Protein AF-A0A1I1AJX5-F1 (afdb_monomer_lite)

Structure (mmCIF, N/CA/C/O backbone):
data_AF-A0A1I1AJX5-F1
#
_entry.id   AF-A0A1I1AJX5-F1
#
loop_
_atom_site.group_PDB
_atom_site.id
_atom_site.type_symbol
_atom_site.label_atom_id
_atom_site.label_alt_id
_atom_site.label_comp_id
_atom_site.label_asym_id
_atom_site.label_entity_id
_atom_site.label_seq_id
_atom_site.pdbx_PDB_ins_code
_atom_site.Cartn_x
_atom_site.Cartn_y
_atom_site.Cartn_z
_atom_site.occupancy
_atom_site.B_iso_or_equiv
_atom_site.auth_seq_id
_atom_site.auth_comp_id
_atom_site.auth_asym_id
_atom_site.auth_atom_id
_atom_site.pdbx_PDB_model_num
ATOM 1 N N . MET A 1 1 ? 13.333 7.630 15.417 1.00 44.09 1 MET A N 1
ATOM 2 C CA . MET A 1 1 ? 12.894 6.508 14.554 1.00 44.09 1 MET A CA 1
ATOM 3 C C . MET A 1 1 ? 11.436 6.742 14.194 1.00 44.09 1 MET A C 1
ATOM 5 O O . MET A 1 1 ? 10.659 6.994 15.104 1.00 44.09 1 MET A O 1
ATOM 9 N N . ALA A 1 2 ? 11.061 6.735 12.911 1.00 58.47 2 ALA A N 1
ATOM 10 C CA . ALA A 1 2 ? 9.647 6.834 12.540 1.00 58.47 2 ALA A CA 1
ATOM 11 C C . ALA A 1 2 ? 8.901 5.618 13.115 1.00 58.47 2 ALA A C 1
ATOM 13 O O . ALA A 1 2 ? 9.303 4.481 12.861 1.00 58.47 2 ALA A O 1
ATOM 14 N N . SER A 1 3 ? 7.870 5.856 13.928 1.00 73.75 3 SER A N 1
ATOM 15 C CA . SER A 1 3 ? 7.089 4.780 14.541 1.00 73.75 3 SER A CA 1
ATOM 16 C C . SER A 1 3 ? 6.330 4.033 13.442 1.00 73.75 3 SER A C 1
ATOM 18 O O . SER A 1 3 ? 5.457 4.602 12.787 1.00 73.75 3 SER A O 1
ATOM 20 N N . GLN A 1 4 ? 6.721 2.782 13.188 1.00 84.75 4 GLN A N 1
ATOM 21 C CA . GLN A 1 4 ? 6.024 1.879 12.276 1.00 84.75 4 GLN A CA 1
ATOM 22 C C . GLN A 1 4 ? 4.943 1.148 13.060 1.00 84.75 4 GLN A C 1
ATOM 24 O O . GLN A 1 4 ? 5.253 0.364 13.954 1.00 84.75 4 GLN A O 1
ATOM 29 N N . THR A 1 5 ? 3.684 1.379 12.706 1.00 89.31 5 THR A N 1
ATOM 30 C CA . THR A 1 5 ? 2.541 0.701 13.336 1.00 89.31 5 THR A CA 1
ATOM 31 C C . THR A 1 5 ? 1.854 -0.211 12.325 1.00 89.31 5 THR A C 1
ATOM 33 O O . THR A 1 5 ? 1.797 0.148 11.150 1.00 89.31 5 THR A O 1
ATOM 36 N N . PRO A 1 6 ? 1.343 -1.388 12.716 1.00 91.06 6 PRO A N 1
ATOM 37 C CA . PRO A 1 6 ? 0.560 -2.213 11.804 1.00 91.06 6 PRO A CA 1
ATOM 38 C C . PRO A 1 6 ? -0.624 -1.426 11.210 1.00 91.06 6 PRO A C 1
ATOM 40 O O . PRO A 1 6 ? -1.258 -0.658 11.940 1.00 91.06 6 PRO A O 1
ATOM 43 N N . PRO A 1 7 ? -0.953 -1.601 9.916 1.00 91.81 7 PRO A N 1
ATOM 44 C CA . PRO A 1 7 ? -2.154 -1.021 9.332 1.00 91.81 7 PRO A CA 1
ATOM 45 C C . PRO A 1 7 ? -3.401 -1.575 10.012 1.00 91.81 7 PRO A C 1
ATOM 47 O O . PRO A 1 7 ? -3.532 -2.790 10.197 1.00 91.81 7 PRO A O 1
ATOM 50 N N . THR A 1 8 ? -4.341 -0.695 10.325 1.00 92.31 8 THR A N 1
ATOM 51 C CA . THR A 1 8 ? -5.664 -1.075 10.824 1.00 92.31 8 THR A CA 1
ATOM 52 C C . THR A 1 8 ? -6.470 -1.806 9.745 1.00 92.31 8 THR A C 1
ATOM 54 O O . THR A 1 8 ? -6.204 -1.683 8.546 1.00 92.31 8 THR A O 1
ATOM 57 N N . ALA A 1 9 ? -7.500 -2.553 10.151 1.00 92.25 9 ALA A N 1
ATOM 58 C CA . ALA A 1 9 ? -8.406 -3.208 9.204 1.00 92.25 9 ALA A CA 1
ATOM 59 C C . ALA A 1 9 ? -9.110 -2.196 8.277 1.00 92.25 9 ALA A C 1
ATOM 61 O O . ALA A 1 9 ? -9.252 -2.454 7.084 1.00 92.25 9 ALA A O 1
ATOM 62 N N . ALA A 1 10 ? -9.479 -1.023 8.805 1.00 91.69 10 ALA A N 1
ATOM 63 C CA . ALA A 1 10 ? -10.092 0.053 8.030 1.00 91.69 10 ALA A CA 1
ATOM 64 C C . ALA A 1 10 ? -9.140 0.616 6.960 1.00 91.69 10 ALA A C 1
ATOM 66 O O . ALA A 1 10 ? -9.549 0.798 5.816 1.00 91.69 10 ALA A O 1
ATOM 67 N N . GLU A 1 11 ? -7.861 0.827 7.292 1.00 93.19 11 GLU A N 1
ATOM 68 C CA . GLU A 1 11 ? -6.848 1.270 6.322 1.00 93.19 11 GLU A CA 1
ATOM 69 C C . GLU A 1 11 ? -6.639 0.230 5.213 1.00 93.19 11 GLU A C 1
ATOM 71 O O . GLU A 1 11 ? -6.611 0.581 4.034 1.00 93.19 11 GLU A O 1
ATOM 76 N N . LYS A 1 12 ? -6.560 -1.059 5.571 1.00 93.88 12 LYS A N 1
ATOM 77 C CA . LYS A 1 12 ? -6.460 -2.155 4.593 1.00 93.88 12 LYS A CA 1
ATOM 78 C C . LYS A 1 12 ? -7.664 -2.186 3.648 1.00 93.88 12 LYS A C 1
ATOM 80 O O . LYS A 1 12 ? -7.480 -2.262 2.437 1.00 93.88 12 LYS A O 1
ATOM 85 N N . ALA A 1 13 ? -8.879 -2.086 4.186 1.00 94.00 13 ALA A N 1
ATOM 86 C CA . ALA A 1 13 ? -10.104 -2.065 3.389 1.00 94.00 13 ALA A CA 1
ATOM 87 C C . ALA A 1 13 ? -10.175 -0.834 2.468 1.00 94.00 13 ALA A C 1
ATOM 89 O O . ALA A 1 13 ? -10.583 -0.944 1.314 1.00 94.00 13 ALA A O 1
ATOM 90 N N . ALA A 1 14 ? -9.731 0.329 2.948 1.00 93.62 14 ALA A N 1
ATOM 91 C CA . ALA A 1 14 ? -9.683 1.548 2.150 1.00 93.62 14 ALA A CA 1
ATOM 92 C C . ALA A 1 14 ? -8.658 1.460 1.004 1.00 93.62 14 ALA A C 1
ATOM 94 O O . ALA A 1 14 ? -8.957 1.910 -0.098 1.00 93.62 14 ALA A O 1
ATOM 95 N N . ILE A 1 15 ? -7.492 0.839 1.230 1.00 94.00 15 ILE A N 1
ATOM 96 C CA . ILE A 1 15 ? -6.513 0.536 0.169 1.00 94.00 15 ILE A CA 1
ATOM 97 C C . ILE A 1 15 ? -7.123 -0.390 -0.882 1.00 94.00 15 ILE A C 1
ATOM 99 O O . ILE A 1 15 ? -7.039 -0.090 -2.069 1.00 94.00 15 ILE A O 1
ATOM 103 N N . VAL A 1 16 ? -7.747 -1.490 -0.448 1.00 94.19 16 VAL A N 1
ATOM 104 C CA . VAL A 1 16 ? -8.419 -2.451 -1.336 1.00 94.19 16 VAL A CA 1
ATOM 105 C C . VAL A 1 16 ? -9.449 -1.741 -2.208 1.00 94.19 16 VAL A C 1
ATOM 107 O O . VAL A 1 16 ? -9.409 -1.861 -3.431 1.00 94.19 16 VAL A O 1
ATOM 110 N N . LYS A 1 17 ? -10.325 -0.943 -1.588 1.00 93.44 17 LYS A N 1
ATOM 111 C CA . LYS A 1 17 ? -11.340 -0.164 -2.297 1.00 93.44 17 LYS A CA 1
ATOM 112 C C . LYS A 1 17 ? -10.710 0.804 -3.300 1.00 93.44 17 LYS A C 1
ATOM 114 O O . LYS A 1 17 ? -11.091 0.800 -4.464 1.00 93.44 17 LYS A O 1
ATOM 119 N N . TYR A 1 18 ? -9.721 1.586 -2.868 1.00 92.69 18 TYR A N 1
ATOM 120 C CA . TYR A 1 18 ? -9.048 2.560 -3.724 1.00 92.69 18 TYR A CA 1
ATOM 121 C C . TYR A 1 18 ? -8.398 1.903 -4.947 1.00 92.69 18 TYR A C 1
ATOM 123 O O . TYR A 1 18 ? -8.543 2.395 -6.065 1.00 92.69 18 TYR A O 1
ATOM 131 N N . ILE A 1 19 ? -7.704 0.779 -4.750 1.00 91.56 19 ILE A N 1
ATOM 132 C CA . ILE A 1 19 ? -7.062 0.040 -5.840 1.00 91.56 19 ILE A CA 1
ATOM 133 C C . ILE A 1 19 ? -8.120 -0.521 -6.790 1.00 91.56 19 ILE A C 1
ATOM 135 O O . ILE A 1 19 ? -8.003 -0.319 -7.994 1.00 91.56 19 ILE A O 1
ATOM 139 N N . LYS A 1 20 ? -9.192 -1.125 -6.267 1.00 92.25 20 LYS A N 1
ATOM 140 C CA . LYS A 1 20 ? -10.308 -1.636 -7.075 1.00 92.25 20 LYS A CA 1
ATOM 141 C C . LYS A 1 20 ? -10.972 -0.557 -7.939 1.00 92.25 20 LYS A C 1
ATOM 143 O O . LYS A 1 20 ? -11.390 -0.853 -9.051 1.00 92.25 20 LYS A O 1
ATOM 148 N N . GLU A 1 21 ? -11.060 0.675 -7.442 1.00 90.69 21 GLU A N 1
ATOM 149 C CA . GLU A 1 21 ? -11.700 1.799 -8.142 1.00 90.69 21 GLU A CA 1
ATOM 150 C C . GLU A 1 21 ? -10.759 2.549 -9.101 1.00 90.69 21 GLU A C 1
ATOM 152 O O . GLU A 1 21 ? -11.227 3.149 -10.065 1.00 90.69 21 GLU A O 1
ATOM 157 N N . THR A 1 22 ? -9.445 2.539 -8.847 1.00 87.00 22 THR A N 1
ATOM 158 C CA . THR A 1 22 ? -8.490 3.428 -9.542 1.00 87.00 22 THR A CA 1
ATOM 159 C C . THR A 1 22 ? -7.536 2.688 -10.478 1.00 87.00 22 THR A C 1
ATOM 161 O O . THR A 1 22 ? -7.023 3.276 -11.432 1.00 87.00 22 THR A O 1
ATOM 164 N N . PHE A 1 23 ? -7.241 1.413 -10.212 1.00 85.31 23 PHE A N 1
ATOM 165 C CA . PHE A 1 23 ? -6.282 0.659 -11.016 1.00 85.31 23 PHE A CA 1
ATOM 166 C C . PHE A 1 23 ? -6.925 0.129 -12.289 1.00 85.31 23 PHE A C 1
ATOM 168 O O . PHE A 1 23 ? -8.114 -0.160 -12.336 1.00 85.31 23 PHE A O 1
ATOM 175 N N . TYR A 1 24 ? -6.108 -0.006 -13.333 1.00 86.00 24 TYR A N 1
ATOM 176 C CA . TYR A 1 24 ? -6.578 -0.451 -14.640 1.00 86.00 24 TYR A CA 1
ATOM 177 C C . TYR A 1 24 ? -7.073 -1.905 -14.630 1.00 86.00 24 TYR A C 1
ATOM 179 O O . TYR A 1 24 ? -8.152 -2.184 -15.141 1.00 86.00 24 TYR A O 1
ATOM 187 N N . ASP A 1 25 ? -6.293 -2.818 -14.045 1.00 86.31 25 ASP A N 1
ATOM 188 C CA . ASP A 1 25 ? -6.636 -4.241 -13.946 1.00 86.31 25 ASP A CA 1
ATOM 189 C C . ASP A 1 25 ? -6.411 -4.750 -12.511 1.00 86.31 25 ASP A C 1
ATOM 191 O O . ASP A 1 25 ? -5.415 -5.429 -12.232 1.00 86.31 25 ASP A O 1
ATOM 195 N N . PRO A 1 26 ? -7.304 -4.388 -11.571 1.00 88.50 26 PRO A N 1
ATOM 196 C CA . PRO A 1 26 ? -7.171 -4.781 -10.173 1.00 88.50 26 PRO A CA 1
ATOM 197 C C . PRO A 1 26 ? -7.322 -6.297 -9.977 1.00 88.50 26 PRO A C 1
ATOM 199 O O . PRO A 1 26 ? -6.720 -6.853 -9.069 1.00 88.50 26 PRO A O 1
ATOM 202 N N . TYR A 1 27 ? -8.056 -6.993 -10.846 1.00 91.31 27 TYR A N 1
ATOM 203 C CA . TYR A 1 27 ? -8.316 -8.432 -10.712 1.00 91.31 27 TYR A CA 1
ATOM 204 C C . TYR A 1 27 ? -7.137 -9.315 -11.145 1.00 91.31 27 TYR A C 1
ATOM 206 O O . TYR A 1 27 ? -7.139 -10.518 -10.907 1.00 91.31 27 TYR A O 1
ATOM 214 N N . SER A 1 28 ? -6.113 -8.730 -11.772 1.00 91.69 28 SER A N 1
ATOM 215 C CA . SER A 1 28 ? -4.871 -9.427 -12.127 1.00 91.69 28 SER A CA 1
ATOM 216 C C . SER A 1 28 ? -3.784 -9.384 -11.048 1.00 91.69 28 SER A C 1
ATOM 218 O O . SER A 1 28 ? -2.695 -9.928 -11.271 1.00 91.69 28 SER A O 1
ATOM 220 N N . ILE A 1 29 ? -4.048 -8.707 -9.924 1.00 92.94 29 ILE A N 1
ATOM 221 C CA . ILE A 1 29 ? -3.080 -8.479 -8.850 1.00 92.94 29 ILE A CA 1
ATOM 222 C C . ILE A 1 29 ? -2.606 -9.802 -8.241 1.00 92.94 29 ILE A C 1
ATOM 224 O O . ILE A 1 29 ? -3.398 -10.670 -7.890 1.00 92.94 29 ILE A O 1
ATOM 228 N N . ARG A 1 30 ? -1.288 -9.913 -8.065 1.00 93.06 30 ARG A N 1
ATOM 229 C CA . ARG A 1 30 ? -0.612 -11.018 -7.375 1.00 93.06 30 ARG A CA 1
ATOM 230 C C . ARG A 1 30 ? 0.633 -10.540 -6.631 1.00 93.06 30 ARG A C 1
ATOM 232 O O . ARG A 1 30 ? 1.101 -9.417 -6.858 1.00 93.06 30 ARG A O 1
ATOM 239 N N . ASP A 1 31 ? 1.185 -11.416 -5.796 1.00 92.19 31 ASP A N 1
ATOM 240 C CA . ASP A 1 31 ? 2.381 -11.178 -4.980 1.00 92.19 31 ASP A CA 1
ATOM 241 C C . ASP A 1 31 ? 2.251 -9.897 -4.138 1.00 92.19 31 ASP A C 1
ATOM 243 O O . ASP A 1 31 ? 3.176 -9.084 -4.021 1.00 92.19 31 ASP A O 1
ATOM 247 N N . ALA A 1 32 ? 1.052 -9.676 -3.601 1.00 94.75 32 ALA A N 1
ATOM 248 C CA . ALA A 1 32 ? 0.699 -8.468 -2.894 1.00 94.75 32 ALA A CA 1
ATOM 249 C C . ALA A 1 32 ? 1.262 -8.487 -1.471 1.00 94.75 32 ALA A C 1
ATOM 251 O O . ALA A 1 32 ? 1.065 -9.415 -0.684 1.00 94.75 32 ALA A O 1
ATOM 252 N N . SER A 1 33 ? 1.920 -7.397 -1.098 1.00 95.88 33 SER A N 1
ATOM 253 C CA . SER A 1 33 ? 2.418 -7.165 0.251 1.00 95.88 33 SER A CA 1
ATOM 254 C C . SER A 1 33 ? 2.136 -5.739 0.697 1.00 95.88 33 SER A C 1
ATOM 256 O O . SER A 1 33 ? 2.071 -4.810 -0.104 1.00 95.88 33 SER A O 1
ATOM 258 N N . ILE A 1 34 ? 1.960 -5.564 2.000 1.00 96.06 34 ILE A N 1
ATOM 259 C CA . ILE A 1 34 ? 1.631 -4.293 2.637 1.00 96.06 34 ILE A CA 1
ATOM 260 C C . ILE A 1 34 ? 2.642 -3.995 3.735 1.00 96.06 34 ILE A C 1
ATOM 262 O O . ILE A 1 34 ? 3.021 -4.881 4.502 1.00 96.06 34 ILE A O 1
ATOM 266 N N . SER A 1 35 ? 3.093 -2.748 3.809 1.00 95.38 35 SER A N 1
ATOM 267 C CA . SER A 1 35 ? 4.006 -2.303 4.848 1.00 95.38 35 SER A CA 1
ATOM 268 C C . SER A 1 35 ? 3.273 -1.940 6.133 1.00 95.38 35 SER A C 1
ATOM 270 O O . SER A 1 35 ? 2.078 -1.642 6.132 1.00 95.38 35 SER A O 1
ATOM 272 N N . ASN A 1 36 ? 4.018 -1.836 7.230 1.00 93.62 36 ASN A N 1
ATOM 273 C CA . ASN A 1 36 ? 3.559 -1.046 8.366 1.00 93.62 36 ASN A CA 1
ATOM 274 C C . ASN A 1 36 ? 3.302 0.413 7.960 1.00 93.62 36 ASN A C 1
ATOM 276 O O . ASN A 1 36 ? 3.964 0.956 7.070 1.00 93.62 36 ASN A O 1
ATOM 280 N N . ALA A 1 37 ? 2.343 1.039 8.632 1.00 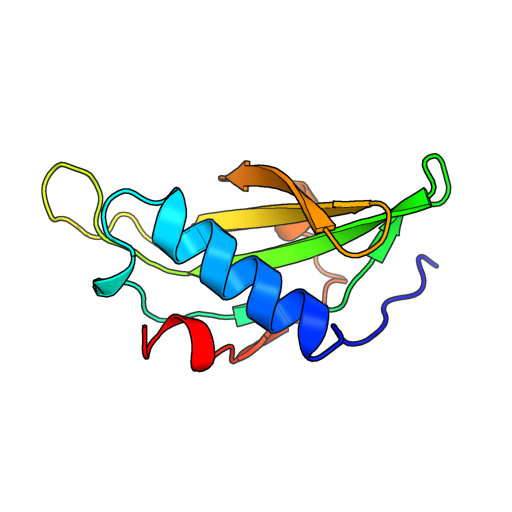90.69 37 ALA A N 1
ATOM 281 C CA . ALA A 1 37 ? 2.033 2.446 8.495 1.00 90.69 37 ALA A CA 1
ATOM 282 C C . ALA A 1 37 ? 3.122 3.304 9.136 1.00 90.69 37 ALA A C 1
ATOM 284 O O . ALA A 1 37 ? 3.515 3.093 10.289 1.00 90.69 37 ALA A O 1
ATOM 285 N N . LEU A 1 38 ? 3.566 4.300 8.380 1.00 89.56 38 LEU A N 1
ATOM 286 C CA . LEU A 1 38 ? 4.472 5.348 8.810 1.00 89.56 38 LEU A CA 1
ATOM 287 C C . LEU A 1 38 ? 3.680 6.626 9.058 1.00 89.56 38 LEU A C 1
ATOM 289 O O . LEU A 1 38 ? 3.006 7.119 8.156 1.00 89.56 38 LEU A O 1
ATOM 293 N N . THR A 1 39 ? 3.807 7.203 10.247 1.00 86.31 39 THR A N 1
ATOM 294 C CA . THR A 1 39 ? 3.318 8.564 10.492 1.00 86.31 39 THR A CA 1
ATOM 295 C C . THR A 1 39 ? 4.353 9.568 9.984 1.00 86.31 39 THR A C 1
ATOM 297 O O . 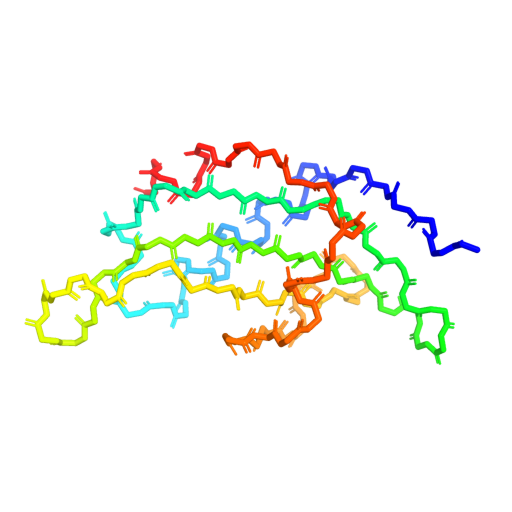THR A 1 39 ? 5.485 9.597 10.470 1.00 86.31 39 THR A O 1
ATOM 300 N N . LEU A 1 40 ? 3.976 10.392 9.007 1.00 81.81 40 LEU A N 1
ATOM 301 C CA . LEU A 1 40 ? 4.778 11.509 8.519 1.00 81.81 40 LEU A CA 1
ATOM 302 C C . LEU A 1 40 ? 4.601 12.680 9.488 1.00 81.81 40 LEU A C 1
ATOM 304 O O . LEU A 1 40 ? 3.612 13.410 9.422 1.00 81.81 40 LEU A O 1
ATOM 308 N N . LEU A 1 41 ? 5.562 12.823 10.402 1.00 70.69 41 LEU A N 1
ATOM 309 C CA . LEU A 1 41 ? 5.531 13.785 11.510 1.00 70.69 41 LEU A CA 1
ATOM 310 C C . LEU A 1 41 ? 5.278 15.230 11.050 1.00 70.69 41 LEU A C 1
ATOM 312 O O . LEU A 1 41 ? 4.548 15.951 11.717 1.00 70.69 41 LEU A O 1
ATOM 316 N N . ASP A 1 42 ? 5.787 15.610 9.879 1.00 72.94 42 ASP A N 1
ATOM 317 C CA . ASP A 1 42 ? 5.718 16.992 9.380 1.00 72.94 42 ASP A CA 1
ATOM 318 C C . ASP A 1 42 ? 4.324 17.402 8.880 1.00 72.94 42 ASP A C 1
ATOM 320 O O . ASP A 1 42 ? 4.062 18.570 8.616 1.00 72.94 42 ASP A O 1
ATOM 324 N N . THR A 1 43 ? 3.423 16.439 8.691 1.00 74.94 43 THR A N 1
ATOM 325 C CA . THR A 1 43 ? 2.148 16.668 7.992 1.00 74.94 43 THR A CA 1
ATOM 326 C C . THR A 1 43 ? 0.953 15.958 8.625 1.00 74.94 43 THR A C 1
ATOM 328 O O . THR A 1 43 ? -0.190 16.220 8.252 1.00 74.94 43 THR A O 1
ATOM 331 N N . GLY A 1 44 ? 1.194 15.034 9.559 1.00 78.56 44 GLY A N 1
ATOM 332 C CA . GLY A 1 44 ? 0.157 14.204 10.172 1.00 78.56 44 GLY A CA 1
ATOM 333 C C . GLY A 1 44 ? -0.407 13.118 9.249 1.00 78.56 44 GLY A C 1
ATOM 334 O O . GLY A 1 44 ? -1.299 12.378 9.663 1.00 78.56 44 GLY A O 1
ATOM 335 N N . TYR A 1 45 ? 0.103 12.983 8.018 1.00 86.12 45 TYR A N 1
ATOM 336 C CA . TYR A 1 45 ? -0.292 11.894 7.126 1.00 86.12 45 TYR A CA 1
ATOM 337 C C . TYR A 1 45 ? 0.201 10.554 7.656 1.00 86.12 45 TYR A C 1
ATOM 339 O O . TYR A 1 45 ? 1.322 10.429 8.150 1.00 86.12 45 TYR A O 1
ATOM 347 N N . ARG A 1 46 ? -0.605 9.515 7.457 1.00 89.69 46 ARG A N 1
ATOM 348 C CA . ARG A 1 46 ? -0.133 8.133 7.554 1.00 89.69 46 ARG A CA 1
ATOM 349 C C . ARG A 1 46 ? 0.141 7.619 6.150 1.00 89.69 46 ARG A C 1
ATOM 351 O O . ARG A 1 46 ? -0.738 7.679 5.300 1.00 89.69 46 ARG A O 1
ATOM 358 N N . ALA A 1 47 ? 1.352 7.150 5.884 1.00 91.75 47 ALA A N 1
ATOM 359 C CA . ALA A 1 47 ? 1.694 6.502 4.625 1.00 91.75 47 ALA A CA 1
ATOM 360 C C . ALA A 1 47 ? 1.834 4.999 4.833 1.00 91.75 47 ALA A C 1
ATOM 362 O O . ALA A 1 47 ? 2.519 4.547 5.751 1.00 91.75 47 ALA A O 1
ATOM 363 N N . ILE A 1 48 ? 1.201 4.237 3.954 1.00 94.62 48 ILE A N 1
ATOM 364 C CA . ILE A 1 48 ? 1.266 2.783 3.915 1.00 94.62 48 ILE A CA 1
ATOM 365 C C . ILE A 1 48 ? 1.709 2.403 2.514 1.00 94.62 48 ILE A C 1
ATOM 367 O O . ILE A 1 48 ? 1.093 2.803 1.531 1.00 94.62 48 ILE A O 1
ATOM 371 N N . CYS A 1 49 ? 2.786 1.641 2.420 1.00 95.06 49 CYS A N 1
ATOM 372 C CA . CYS A 1 49 ? 3.255 1.131 1.150 1.00 95.06 49 CYS A CA 1
ATOM 373 C C . CYS A 1 49 ? 2.598 -0.205 0.845 1.00 95.06 49 CYS A C 1
ATOM 375 O O . CYS A 1 49 ? 2.441 -1.055 1.717 1.00 95.06 49 CYS A O 1
ATOM 377 N N . VAL A 1 50 ? 2.259 -0.404 -0.417 1.00 95.19 50 VAL A N 1
ATOM 378 C CA . VAL A 1 50 ? 1.731 -1.655 -0.940 1.00 95.19 50 VAL A CA 1
ATOM 379 C C . VAL A 1 50 ? 2.559 -2.010 -2.159 1.00 95.19 50 VAL A C 1
ATOM 381 O O . VAL A 1 50 ? 2.828 -1.151 -2.991 1.00 95.19 50 VAL A O 1
ATOM 384 N N . ARG A 1 51 ? 3.001 -3.254 -2.266 1.00 94.81 51 ARG A N 1
ATOM 385 C CA . ARG A 1 51 ? 3.719 -3.760 -3.435 1.00 94.81 51 ARG A CA 1
ATOM 386 C C . ARG A 1 51 ? 2.906 -4.885 -4.025 1.00 94.81 51 ARG A C 1
ATOM 388 O O . ARG A 1 51 ? 2.448 -5.735 -3.275 1.00 94.81 51 ARG A O 1
ATOM 395 N N . PHE A 1 52 ? 2.730 -4.885 -5.332 1.00 93.62 52 PHE A N 1
ATOM 396 C CA . PHE A 1 52 ? 2.038 -5.953 -6.042 1.00 93.62 52 PHE A CA 1
ATOM 397 C C . PHE A 1 52 ? 2.474 -5.960 -7.502 1.00 93.62 52 PHE A C 1
ATOM 399 O O . PHE A 1 52 ? 3.034 -4.984 -8.002 1.00 93.62 52 PHE A O 1
ATOM 406 N N . ASN A 1 53 ? 2.208 -7.068 -8.179 1.00 92.88 53 ASN A N 1
ATOM 407 C CA . ASN A 1 53 ? 2.398 -7.220 -9.610 1.00 92.88 53 ASN A CA 1
ATOM 408 C C . ASN A 1 53 ? 1.018 -7.311 -10.270 1.00 92.88 53 ASN A C 1
ATOM 410 O O . ASN A 1 53 ? 0.215 -8.166 -9.903 1.00 92.88 53 ASN A O 1
ATOM 414 N N . ALA A 1 54 ? 0.737 -6.431 -11.226 1.00 91.44 54 ALA A N 1
ATOM 415 C CA . ALA A 1 54 ? -0.523 -6.389 -11.965 1.00 91.44 54 ALA A CA 1
ATOM 416 C C . ALA A 1 54 ? -0.243 -6.261 -13.464 1.00 91.44 54 ALA A C 1
ATOM 418 O O . ALA A 1 54 ? 0.846 -5.840 -13.874 1.00 91.44 54 ALA A O 1
ATOM 419 N N . LYS A 1 55 ? -1.220 -6.624 -14.294 1.00 90.44 55 LYS A N 1
ATOM 420 C CA . LYS A 1 55 ? -1.121 -6.424 -15.738 1.00 90.44 55 LYS A CA 1
ATOM 421 C C . LYS A 1 55 ? -1.197 -4.939 -16.080 1.00 90.44 55 LYS A C 1
ATOM 423 O O . LYS A 1 55 ? -1.976 -4.174 -15.514 1.00 90.44 55 LYS A O 1
ATOM 428 N N . ASN A 1 56 ? -0.381 -4.532 -17.043 1.00 87.12 56 ASN A N 1
ATOM 429 C CA . ASN A 1 56 ? -0.484 -3.223 -17.671 1.00 87.12 56 ASN A CA 1
ATOM 430 C C . ASN A 1 56 ? -1.623 -3.202 -18.711 1.00 87.12 56 ASN A C 1
ATOM 432 O O . ASN A 1 56 ? -2.295 -4.202 -18.960 1.00 87.12 56 ASN A O 1
ATOM 436 N N . ARG A 1 57 ? -1.798 -2.063 -19.390 1.00 87.19 57 ARG A N 1
ATOM 437 C CA . ARG A 1 57 ? -2.828 -1.885 -20.432 1.00 87.19 57 ARG A CA 1
ATOM 438 C C . ARG A 1 57 ? -2.687 -2.802 -21.652 1.00 87.19 57 ARG A C 1
ATOM 440 O O . ARG A 1 57 ? -3.631 -2.926 -22.418 1.00 87.19 57 ARG A O 1
ATOM 447 N N . MET A 1 58 ? -1.528 -3.429 -21.840 1.00 89.31 58 MET A N 1
ATOM 448 C CA . MET A 1 58 ? -1.271 -4.400 -22.910 1.00 89.31 58 MET A CA 1
ATOM 449 C C . MET A 1 58 ? -1.473 -5.852 -22.438 1.00 89.31 58 MET A C 1
ATOM 451 O O . MET A 1 58 ? -1.168 -6.783 -23.176 1.00 89.31 58 MET A O 1
ATOM 455 N N . GLY A 1 59 ? -1.957 -6.066 -21.207 1.00 86.94 59 GLY A N 1
ATOM 456 C CA . GLY A 1 59 ? -2.233 -7.390 -20.640 1.00 86.94 59 GLY A CA 1
ATOM 457 C C . GLY A 1 59 ? -1.008 -8.128 -20.085 1.00 86.94 59 GLY A C 1
ATOM 458 O O . GLY A 1 59 ? -1.131 -9.283 -19.675 1.00 86.94 59 GLY A O 1
ATOM 459 N N . GLY A 1 60 ? 0.164 -7.484 -20.054 1.00 89.69 60 GLY A N 1
ATOM 460 C CA . GLY A 1 60 ? 1.418 -8.072 -19.577 1.00 89.69 60 GLY A CA 1
ATOM 461 C C . GLY A 1 60 ? 1.777 -7.645 -18.154 1.00 89.69 60 GLY A C 1
ATOM 462 O O . GLY A 1 60 ? 1.545 -6.500 -17.768 1.00 89.69 60 GLY A O 1
ATOM 463 N N . TYR A 1 61 ? 2.386 -8.547 -17.382 1.00 89.94 61 TYR A N 1
ATOM 464 C CA . TYR A 1 61 ? 2.973 -8.218 -16.079 1.00 89.94 61 TYR A CA 1
ATOM 465 C C . TYR A 1 61 ? 4.303 -7.487 -16.263 1.00 89.94 61 TYR A C 1
ATOM 467 O O . TYR A 1 61 ? 5.184 -7.977 -16.966 1.00 89.94 61 TYR A O 1
ATOM 475 N N . VAL A 1 62 ? 4.456 -6.340 -15.602 1.00 86.44 62 VAL A N 1
ATOM 476 C CA . VAL A 1 62 ? 5.659 -5.490 -15.704 1.00 86.44 62 VAL A CA 1
ATOM 477 C C . VAL A 1 62 ? 6.578 -5.584 -14.486 1.00 86.44 62 VAL A C 1
ATOM 479 O O . VAL A 1 62 ? 7.605 -4.916 -14.434 1.00 86.44 62 VAL A O 1
ATOM 482 N N . GLY A 1 63 ? 6.237 -6.444 -13.524 1.00 89.31 63 GLY A N 1
ATOM 483 C CA . GLY A 1 63 ? 6.998 -6.635 -12.296 1.00 89.31 63 GLY A CA 1
ATOM 484 C C . GLY A 1 63 ? 6.325 -5.997 -11.085 1.00 89.31 63 GLY A C 1
ATOM 485 O O . GLY A 1 63 ? 5.196 -5.519 -11.144 1.00 89.31 63 GLY A O 1
ATOM 486 N N . MET A 1 64 ? 7.017 -6.057 -9.950 1.00 91.06 64 MET A N 1
ATOM 487 C CA . MET A 1 64 ? 6.490 -5.573 -8.680 1.00 91.06 64 MET A CA 1
ATOM 488 C C . MET A 1 64 ? 6.532 -4.043 -8.618 1.00 91.06 64 MET A C 1
ATOM 490 O O . MET A 1 64 ? 7.609 -3.451 -8.618 1.00 91.06 64 MET A O 1
ATOM 494 N N . THR A 1 65 ? 5.365 -3.415 -8.497 1.00 91.62 65 THR A N 1
ATOM 495 C CA . THR A 1 65 ? 5.216 -1.959 -8.417 1.00 91.62 65 THR A CA 1
ATOM 496 C C . THR A 1 65 ? 5.015 -1.523 -6.963 1.00 91.62 65 THR A C 1
ATOM 498 O O . THR A 1 65 ? 4.003 -1.876 -6.347 1.00 91.62 65 THR A O 1
ATOM 501 N N . PRO A 1 66 ? 5.940 -0.744 -6.375 1.00 93.94 66 PRO A N 1
ATOM 502 C CA . PRO A 1 66 ? 5.772 -0.192 -5.039 1.00 93.94 66 PRO A CA 1
ATOM 503 C C . PRO A 1 66 ? 4.885 1.058 -5.072 1.00 93.94 66 PRO A C 1
ATOM 505 O O . PRO A 1 66 ? 5.259 2.096 -5.604 1.00 93.94 66 PRO A O 1
ATOM 508 N N . THR A 1 67 ? 3.717 0.984 -4.449 1.00 93.69 67 THR A N 1
ATOM 509 C CA . THR A 1 67 ? 2.735 2.068 -4.381 1.00 93.69 67 THR A CA 1
ATOM 510 C C . THR A 1 67 ? 2.640 2.617 -2.959 1.00 93.69 67 THR A C 1
ATOM 512 O O . THR A 1 67 ? 2.330 1.884 -2.025 1.00 93.69 67 THR A O 1
ATOM 515 N N . SER A 1 68 ? 2.882 3.914 -2.770 1.00 94.50 68 SER A N 1
ATOM 516 C CA . SER A 1 68 ? 2.662 4.604 -1.492 1.00 94.50 68 SER A CA 1
ATOM 517 C C . SER A 1 68 ? 1.236 5.125 -1.422 1.00 94.50 68 SER A C 1
ATOM 519 O O . SER A 1 68 ? 0.851 5.936 -2.259 1.00 94.50 68 SER A O 1
ATOM 521 N N . VAL A 1 69 ? 0.469 4.707 -0.421 1.00 94.62 69 VAL A N 1
ATOM 522 C CA . VAL A 1 69 ? -0.893 5.182 -0.160 1.00 94.62 69 VAL A CA 1
ATOM 523 C C . VAL A 1 69 ? -0.873 6.093 1.062 1.00 94.62 69 VAL A C 1
ATOM 525 O O . VAL A 1 69 ? -0.461 5.684 2.148 1.00 94.62 69 VAL A O 1
ATOM 528 N N . ARG A 1 70 ? -1.302 7.344 0.891 1.00 93.25 70 ARG A N 1
ATOM 529 C CA . ARG A 1 70 ? -1.353 8.355 1.952 1.00 93.25 70 ARG A CA 1
ATOM 530 C C . ARG A 1 70 ? -2.767 8.521 2.482 1.00 93.25 70 ARG A C 1
ATOM 532 O O . ARG A 1 70 ? -3.720 8.651 1.718 1.00 93.25 70 ARG A O 1
ATOM 539 N N . PHE A 1 71 ? -2.860 8.588 3.801 1.00 91.62 71 PHE A N 1
ATOM 540 C CA . PHE A 1 71 ? -4.091 8.708 4.556 1.00 91.62 71 PHE A CA 1
ATOM 541 C C . PHE A 1 71 ? -4.143 10.000 5.353 1.00 91.62 71 PHE A C 1
ATOM 543 O O . PHE A 1 71 ? -3.175 10.349 6.036 1.00 91.62 71 PHE A O 1
ATOM 550 N N . LYS A 1 72 ? -5.316 10.636 5.349 1.00 85.56 72 LYS A N 1
ATOM 551 C CA . LYS A 1 72 ? -5.664 11.754 6.231 1.00 85.56 72 LYS A CA 1
ATOM 552 C C . LYS A 1 72 ? -7.073 11.557 6.764 1.00 85.56 72 LYS A C 1
ATOM 554 O O . LYS A 1 72 ? -7.987 11.238 6.007 1.00 85.56 72 LYS A O 1
ATOM 559 N N . GLY A 1 73 ? -7.246 11.671 8.080 1.00 80.88 73 GLY A N 1
ATOM 560 C CA . GLY A 1 73 ? -8.549 11.441 8.717 1.00 80.88 73 GLY A CA 1
ATOM 561 C C . GLY A 1 73 ? -9.150 10.057 8.423 1.00 80.88 73 GLY A C 1
ATOM 562 O O . GLY A 1 73 ? -10.362 9.937 8.281 1.00 80.88 73 GLY A O 1
ATOM 563 N N . GLY A 1 74 ? -8.312 9.024 8.256 1.00 79.25 74 GLY A N 1
ATOM 564 C CA . GLY A 1 74 ? -8.753 7.648 7.984 1.00 79.25 74 GLY A CA 1
ATOM 565 C C . GLY A 1 74 ? -9.194 7.359 6.543 1.00 79.25 74 GLY A C 1
ATOM 566 O O . GLY A 1 74 ? -9.623 6.245 6.259 1.00 79.25 74 GLY A O 1
ATOM 567 N N . LYS A 1 75 ? -9.071 8.322 5.621 1.00 86.38 75 LYS A N 1
ATOM 568 C CA . LYS A 1 75 ? -9.380 8.145 4.194 1.00 86.38 75 LYS A CA 1
ATOM 569 C C . LYS A 1 75 ? -8.112 8.194 3.354 1.00 86.38 75 LYS A C 1
ATOM 571 O O . LYS A 1 75 ? -7.175 8.909 3.708 1.00 86.38 75 LYS A O 1
ATOM 576 N N . VAL A 1 76 ? -8.103 7.459 2.243 1.00 91.94 76 VAL A N 1
ATOM 577 C CA . VAL A 1 76 ? -7.049 7.565 1.227 1.00 91.94 76 VAL A CA 1
ATOM 578 C C . VAL A 1 76 ? -7.174 8.928 0.554 1.00 91.94 76 VAL A C 1
ATOM 580 O O . VAL A 1 76 ? -8.208 9.235 -0.030 1.00 91.94 76 VAL A O 1
ATOM 583 N N . GLU A 1 77 ? -6.133 9.749 0.659 1.00 91.00 77 GLU A N 1
ATOM 584 C CA . GLU A 1 77 ? -6.080 11.068 0.020 1.00 91.00 77 GLU A CA 1
ATOM 585 C C . GLU A 1 77 ? -5.333 11.014 -1.312 1.00 91.00 77 GLU A C 1
ATOM 587 O O . GLU A 1 77 ? -5.703 11.683 -2.271 1.00 91.00 77 GLU A O 1
ATOM 592 N N . SER A 1 78 ? -4.270 10.211 -1.389 1.00 90.00 78 SER A N 1
ATOM 593 C CA . SER A 1 78 ? -3.515 10.016 -2.626 1.00 90.00 78 SER A CA 1
ATOM 594 C C . SER A 1 78 ? -2.780 8.684 -2.626 1.00 90.00 78 SER A C 1
ATOM 596 O O . SER A 1 78 ? -2.424 8.159 -1.567 1.00 90.00 78 SER A O 1
ATOM 598 N N . ALA A 1 79 ? -2.495 8.176 -3.822 1.00 91.44 79 ALA A N 1
ATOM 599 C CA . ALA A 1 79 ? -1.536 7.105 -4.030 1.00 91.44 79 ALA A CA 1
ATOM 600 C C . ALA A 1 79 ? -0.474 7.533 -5.046 1.00 91.44 79 ALA A C 1
ATOM 602 O O . ALA A 1 79 ? -0.758 8.279 -5.980 1.00 91.44 79 ALA A O 1
ATOM 603 N N . LEU A 1 80 ? 0.753 7.063 -4.851 1.00 90.94 80 LEU A N 1
ATOM 604 C CA . LEU A 1 80 ? 1.875 7.278 -5.757 1.00 90.94 80 LEU A CA 1
ATOM 605 C C . LEU A 1 80 ? 2.470 5.919 -6.117 1.00 90.94 80 LEU A C 1
ATOM 607 O O . LEU A 1 80 ? 3.014 5.246 -5.242 1.00 90.94 80 LEU A O 1
ATOM 611 N N . GLN A 1 81 ? 2.348 5.521 -7.382 1.00 89.19 81 GLN A N 1
ATOM 612 C CA . GLN A 1 81 ? 3.049 4.355 -7.925 1.00 89.19 81 GLN A CA 1
ATOM 613 C C . GLN A 1 81 ? 4.550 4.642 -8.046 1.00 89.19 81 GLN A C 1
ATOM 615 O O . GLN A 1 81 ? 4.964 5.800 -8.090 1.00 89.19 81 GLN A O 1
ATOM 620 N N . ASP A 1 82 ? 5.352 3.580 -8.045 1.00 89.38 82 ASP A N 1
ATOM 621 C CA . ASP A 1 82 ? 6.818 3.625 -8.075 1.00 89.38 82 ASP A CA 1
ATOM 622 C C . ASP A 1 82 ? 7.435 4.541 -7.005 1.00 89.38 82 ASP A C 1
ATOM 624 O O . ASP A 1 82 ? 8.477 5.167 -7.194 1.00 89.38 82 ASP A O 1
ATOM 628 N N . ALA A 1 83 ? 6.786 4.622 -5.840 1.00 89.25 83 ALA A N 1
ATOM 629 C CA . ALA A 1 83 ? 7.180 5.531 -4.776 1.00 89.25 83 ALA A CA 1
ATOM 630 C C . ALA A 1 83 ? 8.539 5.118 -4.173 1.00 89.25 83 ALA A C 1
ATOM 632 O O . ALA A 1 83 ? 8.613 4.091 -3.485 1.00 89.25 83 ALA A O 1
ATOM 633 N N . PRO A 1 84 ? 9.605 5.940 -4.290 1.00 86.00 84 PRO A N 1
ATOM 634 C CA . PRO A 1 84 ? 10.941 5.573 -3.803 1.00 86.00 84 PRO A CA 1
ATOM 635 C C . PRO A 1 84 ? 10.974 5.314 -2.293 1.00 86.00 84 PRO A C 1
ATOM 637 O O . PRO A 1 84 ? 11.719 4.466 -1.801 1.00 86.00 84 PRO A O 1
ATOM 640 N N . GLY A 1 85 ? 10.110 6.008 -1.541 1.00 85.75 85 GLY A N 1
ATOM 641 C CA . GLY A 1 85 ? 9.961 5.828 -0.097 1.00 85.75 85 GLY A CA 1
ATOM 642 C C . GLY A 1 85 ? 9.547 4.411 0.307 1.00 85.75 85 GLY A C 1
ATOM 643 O O . GLY A 1 85 ? 9.897 3.973 1.402 1.00 85.75 85 GLY A O 1
ATOM 644 N N . CYS A 1 86 ? 8.884 3.672 -0.584 1.00 90.75 86 CYS A N 1
ATOM 645 C CA . CYS A 1 86 ? 8.458 2.302 -0.337 1.00 90.75 86 CYS A CA 1
ATOM 646 C C . CYS A 1 86 ? 9.582 1.276 -0.498 1.00 90.75 86 CYS A C 1
ATOM 648 O O . CYS A 1 86 ? 9.437 0.157 -0.015 1.00 90.75 86 CYS A O 1
ATOM 650 N N . ASN A 1 87 ? 10.728 1.635 -1.079 1.00 87.88 87 ASN A N 1
ATOM 651 C CA . ASN A 1 87 ? 11.888 0.746 -1.227 1.00 87.88 87 ASN A CA 1
ATOM 652 C C . ASN A 1 87 ? 12.919 0.887 -0.098 1.00 87.88 87 ASN A C 1
ATOM 654 O O . ASN A 1 87 ? 14.013 0.335 -0.176 1.00 87.88 87 ASN A O 1
ATOM 658 N N . ARG A 1 88 ? 12.582 1.602 0.981 1.00 85.50 88 ARG A N 1
ATOM 659 C CA . ARG A 1 88 ? 13.495 1.798 2.111 1.00 85.50 88 ARG A CA 1
ATOM 660 C C . ARG A 1 88 ? 13.740 0.486 2.880 1.00 85.50 88 ARG A C 1
ATOM 662 O O . ARG A 1 88 ? 12.768 -0.157 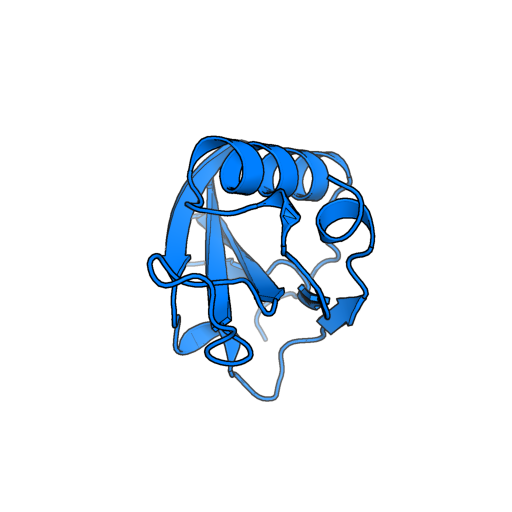3.277 1.00 85.50 88 ARG A O 1
ATOM 669 N N . PRO A 1 89 ? 15.003 0.139 3.199 1.00 79.50 89 PRO A N 1
ATOM 670 C CA . PRO A 1 89 ? 15.372 -1.140 3.824 1.00 79.50 89 PRO A CA 1
ATOM 671 C C . PRO A 1 89 ? 14.864 -1.335 5.266 1.00 79.50 89 PRO A C 1
ATOM 673 O O . PRO A 1 89 ? 14.984 -2.421 5.816 1.00 79.50 89 PRO A O 1
ATOM 676 N N . GLY A 1 90 ? 14.273 -0.308 5.887 1.00 83.38 90 GLY A N 1
ATOM 677 C CA . GLY A 1 90 ? 13.673 -0.401 7.223 1.00 83.38 90 GLY A CA 1
ATOM 678 C C . GLY A 1 90 ? 12.170 -0.695 7.241 1.00 83.38 90 GLY A C 1
ATOM 679 O O . GLY A 1 90 ? 11.613 -0.863 8.326 1.00 83.38 90 GLY A O 1
ATOM 680 N N . LEU A 1 91 ? 11.495 -0.713 6.087 1.00 88.50 91 LEU A N 1
ATOM 681 C CA . LEU A 1 91 ? 10.057 -0.970 6.015 1.00 88.50 91 LEU A CA 1
ATOM 682 C C . LEU A 1 91 ? 9.760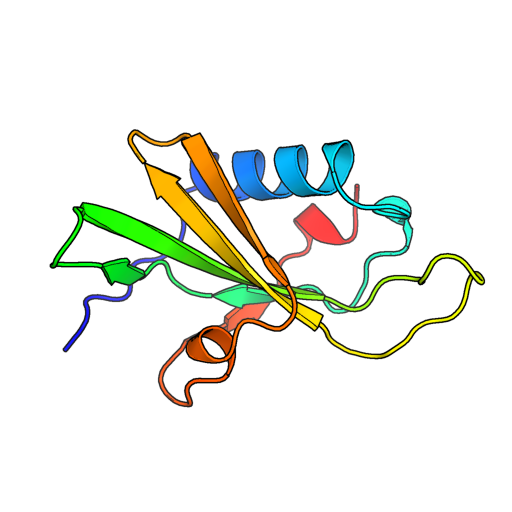 -2.457 6.181 1.00 88.50 91 LEU A C 1
ATOM 684 O O . LEU A 1 91 ? 10.247 -3.289 5.417 1.00 88.50 91 LEU A O 1
ATOM 688 N N . ARG A 1 92 ? 8.911 -2.784 7.155 1.00 90.94 92 ARG A N 1
ATOM 689 C CA . ARG A 1 92 ? 8.431 -4.155 7.341 1.00 90.94 92 ARG A CA 1
ATOM 690 C C . ARG A 1 92 ? 7.219 -4.399 6.465 1.00 90.94 92 ARG A C 1
ATOM 692 O O . ARG A 1 92 ? 6.224 -3.696 6.621 1.00 90.94 92 ARG A O 1
ATOM 699 N N . TYR A 1 93 ? 7.320 -5.395 5.593 1.00 92.50 93 TYR A N 1
ATOM 700 C CA . TYR A 1 93 ? 6.232 -5.863 4.744 1.00 92.50 93 TYR A CA 1
ATOM 701 C C . TYR A 1 93 ? 5.672 -7.180 5.266 1.00 92.50 93 TYR A C 1
ATOM 703 O O . TYR A 1 93 ? 6.415 -8.034 5.747 1.00 92.50 93 TYR A O 1
ATOM 711 N N . ALA A 1 94 ? 4.362 -7.333 5.141 1.00 93.88 94 ALA A N 1
ATOM 712 C CA . ALA A 1 94 ? 3.647 -8.577 5.362 1.00 93.88 94 ALA A CA 1
ATOM 713 C C . ALA A 1 94 ? 2.826 -8.918 4.108 1.00 93.88 94 ALA A C 1
ATOM 715 O O . ALA A 1 94 ? 2.471 -8.003 3.357 1.00 93.88 94 ALA A O 1
ATOM 716 N N . PRO A 1 95 ? 2.498 -10.200 3.875 1.00 94.44 95 PRO A N 1
ATOM 717 C CA . PRO A 1 95 ? 1.575 -10.585 2.814 1.00 94.44 95 PRO A CA 1
ATOM 718 C C . PRO A 1 95 ? 0.255 -9.817 2.911 1.00 94.44 95 PRO A C 1
ATOM 720 O O . PRO A 1 95 ? -0.235 -9.542 4.013 1.00 94.44 95 PRO A O 1
ATOM 723 N N . PHE A 1 96 ? -0.344 -9.499 1.763 1.00 94.69 96 PHE A N 1
ATOM 724 C CA . PHE A 1 96 ? -1.631 -8.814 1.698 1.00 94.69 96 PHE A CA 1
ATOM 725 C C . PHE A 1 96 ? -2.661 -9.560 0.832 1.00 94.69 96 PHE A C 1
ATOM 727 O O . PHE A 1 96 ? -3.079 -9.047 -0.205 1.00 94.69 96 PHE A O 1
ATOM 734 N N . PRO A 1 97 ? -3.149 -10.736 1.284 1.00 92.00 97 PRO A N 1
ATOM 735 C CA . PRO A 1 97 ? -4.032 -11.592 0.483 1.00 92.00 97 PRO A CA 1
ATOM 736 C C . PRO A 1 97 ? -5.351 -10.932 0.070 1.00 92.00 97 PRO A C 1
ATOM 738 O O . PRO A 1 97 ? -5.942 -11.306 -0.936 1.00 92.00 97 PRO A O 1
ATOM 741 N N . ALA A 1 98 ? -5.827 -9.938 0.826 1.00 88.44 98 ALA A N 1
ATOM 742 C CA . ALA A 1 98 ? -7.056 -9.217 0.493 1.00 88.44 98 ALA A CA 1
ATOM 743 C C . ALA A 1 98 ? -6.968 -8.460 -0.844 1.00 88.44 98 ALA A C 1
ATOM 745 O O . ALA A 1 98 ? -7.998 -8.157 -1.431 1.00 88.44 98 ALA A O 1
ATOM 746 N N . LEU A 1 99 ? -5.755 -8.149 -1.312 1.00 86.50 99 LEU A N 1
ATOM 747 C CA . LEU A 1 99 ? -5.535 -7.504 -2.604 1.00 86.50 99 LEU A CA 1
ATOM 748 C C . LEU A 1 99 ? -5.417 -8.508 -3.760 1.00 86.50 99 LEU A C 1
ATOM 750 O O . LEU A 1 99 ? -5.584 -8.128 -4.909 1.00 86.50 99 LEU A O 1
ATOM 754 N N . GLU A 1 100 ? -5.121 -9.772 -3.463 1.00 86.25 100 GLU A N 1
ATOM 755 C CA . GLU A 1 100 ? -5.033 -10.846 -4.463 1.00 86.25 100 GLU A CA 1
ATOM 756 C C . GLU A 1 100 ? -6.397 -11.506 -4.720 1.00 86.25 100 GLU A C 1
ATOM 758 O O . GLU A 1 100 ? -6.594 -12.137 -5.750 1.00 86.25 100 GLU A O 1
ATOM 763 N N . ASN A 1 101 ? -7.350 -11.351 -3.794 1.00 83.56 101 ASN A N 1
ATOM 764 C CA . ASN A 1 101 ? -8.679 -11.973 -3.838 1.00 83.56 101 ASN A CA 1
ATOM 765 C C . ASN A 1 101 ? -9.804 -10.928 -4.042 1.00 83.56 101 ASN A C 1
ATOM 767 O O . ASN A 1 101 ? -10.771 -10.914 -3.277 1.00 83.56 101 ASN A O 1
ATOM 771 N N . LEU A 1 102 ? -9.631 -10.003 -5.001 1.00 81.94 102 LEU A N 1
ATOM 772 C CA . LEU A 1 102 ? -10.527 -8.850 -5.257 1.00 81.94 102 LEU A CA 1
ATOM 773 C C . LEU A 1 102 ? -11.844 -9.157 -5.985 1.00 81.94 102 LEU A C 1
ATOM 775 O O . LEU A 1 102 ? -11.896 -10.139 -6.751 1.00 81.94 102 LEU A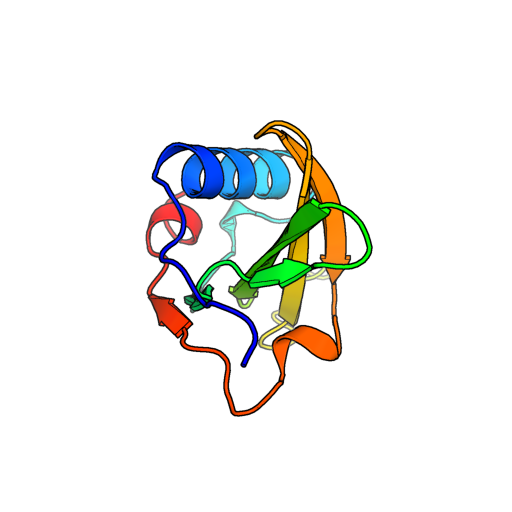 O 1
#

Foldseek 3Di:
DFDFAADDPLLLVQVLVCCVVPPPFLQQKDPKKKWGWTQPVVPRKTKIKIWIWGADPVRDTPDIKIKIFIDDPSHTPDIDINDPVSVDPPIDMDHNVSSNHD

Sequence (102 aa):
MASQTPPTAAEKAAIVKYIKETFYDPYSIRDASISNALTLLDTGYRAICVRFNAKNRMGGYVGMTPTSVRFKGG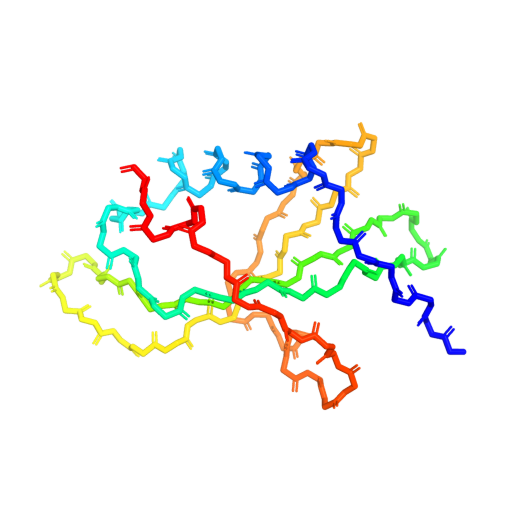KVESALQDAPGCNRPGLRYAPFPALENL

pLDDT: mean 88.65, std 7.41, range [44.09, 96.06]

Radius of gyration: 12.94 Å; chains: 1; bounding box: 27×29×38 Å

Secondary structure (DSSP, 8-state):
---EEPPPHHHHHHHHHHHHHHSS-GGG-EEEEEEPEEEETTTTEEEEEEEEEEE-TTS-EEEEEEEEEEEETTEEEEEETT-GGGG-TT--EEE-HHHH--